Protein AF-A0A4U7DHU4-F1 (afdb_monomer_lite)

Sequence (170 aa):
ETPIEMEFDAYNPNLEPYVVTEIGYDVTMNGVAMGSGSTEVEYVIPSYGSETIELTAALSNERLDEWWVTHLDESVNGHQVSDLRIEFYAVVELPGGEELTVPLDALTYEETVETDIFDEGLHQGNGTSADGTSGDGGSTDSEGSTDSDDSGDGGTTTDDGSGDDDGLLP

Radius of gyration: 33.47 Å; chains: 1; bounding box: 101×61×58 Å

Foldseek 3Di:
DDKDKDKDKDFDAAQDKKKFQKKKKWKDKLNQTFFIDMDRDIDIHHHRHIDMDIDITDGHPVCVVVNVVLCCDCVRPHGNKMKMKMWMWTWMQDPVRDTDIGTPRVPIDIDMDGDDPPVPPPPPPPPPDDDDDDDDDDDDDDDDDDDDDDDDDDDDDDDDDDDDDDDDDD

pLDDT: mean 77.39, std 22.63, range [33.56, 96.75]

Secondary structure (DSSP, 8-state):
-EEEEEEEEEE--SSS-EEEEEEEEEEEETTEEEEEEEE---EEE-TT-EEEEEEEEEE-GGGHHHHHHHHH-TTTT-TTEEEEEEEEEEEEE-TTS-EEEEE-GGG-EEEEEE---S----------------------------------------------------

Structure (mmCIF, N/CA/C/O backbone):
data_AF-A0A4U7DHU4-F1
#
_entry.id   AF-A0A4U7DHU4-F1
#
loop_
_atom_site.group_PDB
_atom_site.id
_atom_site.type_symbol
_atom_site.label_atom_id
_atom_site.label_alt_id
_atom_site.label_comp_id
_atom_site.label_asym_id
_atom_site.label_entity_id
_atom_site.label_seq_id
_atom_site.pdbx_PDB_ins_code
_atom_site.Cartn_x
_atom_site.Cartn_y
_atom_site.Cartn_z
_atom_site.occupancy
_atom_site.B_iso_or_equiv
_atom_site.auth_seq_id
_atom_site.auth_comp_id
_atom_site.auth_asym_id
_atom_site.auth_atom_id
_atom_site.pdbx_PDB_model_num
ATOM 1 N N . GLU A 1 1 ? 8.187 -15.643 -4.679 1.00 86.50 1 GLU A N 1
ATOM 2 C CA . GLU A 1 1 ? 7.467 -14.399 -4.357 1.00 86.50 1 GLU A CA 1
ATOM 3 C C . GLU A 1 1 ? 8.415 -13.508 -3.582 1.00 86.50 1 GLU A C 1
ATOM 5 O O . GLU A 1 1 ? 9.317 -14.037 -2.933 1.00 86.50 1 GLU A O 1
ATOM 10 N N . THR A 1 2 ? 8.246 -12.197 -3.681 1.00 91.44 2 THR A N 1
ATOM 11 C CA . THR A 1 2 ? 9.011 -11.217 -2.908 1.00 91.44 2 THR A CA 1
ATOM 12 C C . THR A 1 2 ? 8.031 -10.450 -2.019 1.00 91.44 2 THR A C 1
ATOM 14 O O . THR A 1 2 ? 7.127 -9.819 -2.570 1.00 91.44 2 THR A O 1
ATOM 17 N N . PRO A 1 3 ? 8.143 -10.540 -0.680 1.00 92.56 3 PRO A N 1
ATOM 18 C CA . PRO A 1 3 ? 7.217 -9.873 0.228 1.00 92.56 3 PRO A CA 1
ATOM 19 C C . PRO A 1 3 ? 7.552 -8.384 0.383 1.00 92.56 3 PRO A C 1
ATOM 21 O O . PRO A 1 3 ? 8.724 -8.010 0.433 1.00 92.56 3 PRO A O 1
ATOM 24 N N . ILE A 1 4 ? 6.517 -7.555 0.504 1.00 90.62 4 ILE A N 1
ATOM 25 C CA . ILE A 1 4 ? 6.586 -6.142 0.879 1.00 90.62 4 ILE A CA 1
ATOM 26 C C . ILE A 1 4 ? 5.746 -5.970 2.142 1.00 90.62 4 ILE A C 1
ATOM 28 O O . ILE A 1 4 ? 4.525 -6.135 2.109 1.00 90.62 4 ILE A O 1
ATOM 32 N N . GLU A 1 5 ? 6.415 -5.672 3.252 1.00 91.81 5 GLU A N 1
ATOM 33 C CA . GLU A 1 5 ? 5.786 -5.415 4.548 1.00 91.81 5 GLU A CA 1
ATOM 34 C C . GLU A 1 5 ? 5.281 -3.972 4.600 1.00 91.81 5 GLU A C 1
ATOM 36 O O . GLU A 1 5 ? 6.014 -3.035 4.277 1.00 91.81 5 GLU A O 1
ATOM 41 N N . MET A 1 6 ? 4.020 -3.795 4.985 1.00 88.44 6 MET A N 1
ATOM 42 C CA . MET A 1 6 ? 3.347 -2.503 5.029 1.00 88.44 6 MET A CA 1
ATOM 43 C C . MET A 1 6 ? 2.522 -2.377 6.304 1.00 88.44 6 MET A C 1
ATOM 45 O O . MET A 1 6 ? 1.984 -3.357 6.818 1.00 88.44 6 MET A O 1
ATOM 49 N N . GLU A 1 7 ? 2.411 -1.145 6.786 1.00 91.06 7 GLU A N 1
ATOM 50 C CA . GLU A 1 7 ? 1.680 -0.789 7.994 1.00 91.06 7 GLU A CA 1
ATOM 51 C C . GLU A 1 7 ? 0.853 0.473 7.725 1.00 91.06 7 GLU A C 1
ATOM 53 O O . GLU A 1 7 ? 1.343 1.428 7.114 1.00 91.06 7 GLU A O 1
ATOM 58 N N . PHE A 1 8 ? -0.401 0.478 8.175 1.00 87.25 8 PHE A N 1
ATOM 59 C CA . PHE A 1 8 ? -1.331 1.588 7.995 1.00 87.25 8 PHE A CA 1
ATOM 60 C C . PHE A 1 8 ? -2.021 1.940 9.308 1.00 87.25 8 PHE A C 1
ATOM 62 O O . PHE A 1 8 ? -2.568 1.069 9.977 1.00 87.25 8 PHE A O 1
ATOM 69 N N . ASP A 1 9 ? -2.091 3.228 9.636 1.00 91.81 9 ASP A N 1
ATOM 70 C CA . ASP A 1 9 ? -2.893 3.704 10.761 1.00 91.81 9 ASP A CA 1
ATOM 71 C C . ASP A 1 9 ? -4.289 4.114 10.294 1.00 91.81 9 ASP A C 1
ATOM 73 O O . ASP A 1 9 ? -4.464 5.055 9.513 1.00 91.81 9 ASP A O 1
ATOM 77 N N . ALA A 1 10 ? -5.306 3.440 10.820 1.00 90.31 10 ALA A N 1
ATOM 78 C CA . ALA A 1 10 ? -6.697 3.734 10.529 1.00 90.31 10 ALA A CA 1
ATOM 79 C C . ALA A 1 10 ? -7.354 4.417 11.733 1.00 90.31 10 ALA A C 1
ATOM 81 O O . ALA A 1 10 ? -7.404 3.859 12.825 1.00 90.31 10 ALA A O 1
ATOM 82 N N . TYR A 1 11 ? -7.883 5.628 11.540 1.00 92.38 11 TYR A N 1
ATOM 83 C CA . TYR A 1 11 ? -8.582 6.386 12.582 1.00 92.38 11 TYR A CA 1
ATOM 84 C C . TYR A 1 11 ? -10.092 6.394 12.350 1.00 92.38 11 TYR A C 1
ATOM 86 O O . TYR A 1 11 ? -10.559 6.754 11.269 1.00 92.38 11 TYR A O 1
ATOM 94 N N . ASN A 1 12 ? -10.860 6.079 13.391 1.00 92.81 12 ASN A N 1
ATOM 95 C CA . ASN A 1 12 ? -12.314 6.163 13.367 1.00 92.81 12 ASN A CA 1
ATOM 96 C C . ASN A 1 12 ? -12.797 7.473 14.025 1.00 92.81 12 ASN A C 1
ATOM 98 O O . ASN A 1 12 ? -12.758 7.595 15.251 1.00 92.81 12 ASN A O 1
ATOM 102 N N . PRO A 1 13 ? -13.304 8.453 13.250 1.00 92.62 13 PRO A N 1
ATOM 103 C CA . PRO A 1 13 ? -13.835 9.705 13.789 1.00 92.62 13 PRO A CA 1
ATOM 104 C C . PRO A 1 13 ? -15.259 9.580 14.358 1.00 92.62 13 PRO A C 1
ATOM 106 O O . PRO A 1 13 ? -15.809 10.578 14.827 1.00 92.62 13 PRO A O 1
ATOM 109 N N . ASN A 1 14 ? -15.889 8.408 14.268 1.00 92.12 14 ASN A N 1
ATOM 110 C CA . ASN A 1 14 ? -17.274 8.180 14.664 1.00 92.12 14 ASN A CA 1
ATOM 111 C C . ASN A 1 14 ? -17.383 7.560 16.064 1.00 92.12 14 ASN A C 1
ATOM 113 O O . ASN A 1 14 ? -16.424 7.036 16.633 1.00 92.12 14 ASN A O 1
ATOM 117 N N . LEU A 1 15 ? -18.591 7.658 16.629 1.00 93.44 15 LEU A N 1
ATOM 118 C CA . LEU A 1 15 ? -18.925 7.116 17.947 1.00 93.44 15 LEU A CA 1
ATOM 119 C C . LEU A 1 15 ? -19.012 5.590 17.942 1.00 93.44 15 LEU A C 1
ATOM 121 O O . LEU A 1 15 ? -18.638 4.963 18.932 1.00 93.44 15 LEU A O 1
ATOM 125 N N . GLU A 1 16 ? -19.504 4.997 16.862 1.00 92.62 16 GLU A N 1
ATOM 126 C CA . GLU A 1 16 ? -19.588 3.550 16.718 1.00 92.62 16 GLU A CA 1
ATOM 127 C C . GLU A 1 16 ? -18.274 2.960 16.177 1.00 92.62 16 GLU A C 1
ATOM 129 O O . GLU A 1 16 ? -17.659 3.562 15.294 1.00 92.62 16 GLU A O 1
ATOM 134 N N . PRO A 1 17 ? -17.830 1.793 16.684 1.00 91.81 17 PRO A N 1
ATOM 135 C CA . PRO A 1 17 ? -16.663 1.098 16.148 1.00 91.81 17 PRO A CA 1
ATOM 136 C C . PRO A 1 17 ? -16.933 0.553 14.739 1.00 91.81 17 PRO A C 1
ATOM 138 O O . PRO A 1 17 ? -18.076 0.241 14.399 1.00 91.81 17 PRO A O 1
ATOM 141 N N . TYR A 1 18 ? -15.864 0.391 13.960 1.00 91.19 18 TYR A N 1
ATOM 142 C CA . TYR A 1 18 ? -15.893 -0.284 12.661 1.00 91.19 18 TYR A CA 1
ATOM 143 C C . TYR A 1 18 ? -15.108 -1.583 12.721 1.00 91.19 18 TYR A C 1
ATOM 145 O O . TYR A 1 18 ? -14.089 -1.651 13.409 1.00 91.19 18 TYR A O 1
ATOM 153 N N . VAL A 1 19 ? -15.570 -2.591 11.987 1.00 92.81 19 VAL A N 1
ATOM 154 C CA . VAL A 1 19 ? -14.829 -3.837 11.795 1.00 92.81 19 VAL A CA 1
ATOM 155 C C . VAL A 1 19 ? -14.342 -3.862 10.357 1.00 92.81 19 VAL A C 1
ATOM 157 O O . VAL A 1 19 ? -15.142 -3.794 9.431 1.00 92.81 19 VAL A O 1
ATOM 160 N N . VAL A 1 20 ? -13.031 -3.914 10.166 1.00 92.94 20 VAL A N 1
ATOM 161 C CA . VAL A 1 20 ? -12.417 -4.176 8.867 1.00 92.94 20 VAL A CA 1
ATOM 162 C C . VAL A 1 20 ? -12.249 -5.684 8.770 1.00 92.94 20 VAL A C 1
ATOM 164 O O . VAL A 1 20 ? -11.466 -6.257 9.523 1.00 92.94 20 VAL A O 1
ATOM 167 N N . THR A 1 21 ? -13.027 -6.324 7.904 1.00 92.75 21 THR A N 1
ATOM 168 C CA . THR A 1 21 ? -13.042 -7.786 7.753 1.00 92.75 21 THR A CA 1
ATOM 169 C C . THR A 1 21 ? -11.976 -8.273 6.782 1.00 92.75 21 THR A C 1
ATOM 171 O O . THR A 1 21 ? -11.496 -9.395 6.907 1.00 92.75 21 THR A O 1
ATOM 174 N N . GLU A 1 22 ? -11.585 -7.421 5.835 1.00 93.06 22 GLU A N 1
ATOM 175 C CA . GLU A 1 22 ? -10.575 -7.727 4.832 1.00 93.06 22 GLU A CA 1
ATOM 176 C C . GLU A 1 22 ? -9.857 -6.449 4.393 1.00 93.06 22 GLU A C 1
ATOM 178 O O . GLU A 1 22 ? -10.473 -5.388 4.255 1.00 93.06 22 GLU A O 1
ATOM 183 N N . ILE A 1 23 ? -8.559 -6.562 4.116 1.00 92.81 23 ILE A N 1
ATOM 184 C CA . ILE A 1 23 ? -7.814 -5.567 3.341 1.00 92.81 23 ILE A CA 1
ATOM 185 C C . ILE A 1 23 ? -7.169 -6.276 2.172 1.00 92.81 23 ILE A C 1
ATOM 187 O O . ILE A 1 23 ? -6.352 -7.169 2.373 1.00 92.81 23 ILE A O 1
ATOM 191 N N . GLY A 1 24 ? -7.540 -5.875 0.964 1.00 94.06 24 GLY A N 1
ATOM 192 C CA . GLY A 1 24 ? -6.973 -6.399 -0.263 1.00 94.06 24 GLY A CA 1
ATOM 193 C C . GLY A 1 24 ? -5.999 -5.439 -0.922 1.00 94.06 24 GLY A C 1
ATOM 194 O O . GLY A 1 24 ? -6.006 -4.232 -0.662 1.00 94.06 24 GLY A O 1
ATOM 195 N N . TYR A 1 25 ? -5.162 -5.998 -1.790 1.00 95.25 25 TYR A N 1
ATOM 196 C CA . TYR A 1 25 ? -4.212 -5.258 -2.599 1.00 95.25 25 TYR A CA 1
ATOM 197 C C . TYR A 1 25 ? -4.087 -5.826 -4.011 1.00 95.25 25 TYR A C 1
ATOM 199 O O . TYR A 1 25 ? -4.231 -7.032 -4.231 1.00 95.25 25 TYR A O 1
ATOM 207 N N . ASP A 1 26 ? -3.703 -4.951 -4.933 1.00 96.12 26 ASP A N 1
ATOM 208 C CA . ASP A 1 26 ? -3.320 -5.266 -6.303 1.00 96.12 26 ASP A CA 1
ATOM 209 C C . ASP A 1 26 ? -1.997 -4.559 -6.623 1.00 96.12 26 ASP A C 1
ATOM 211 O O . ASP A 1 26 ? -1.871 -3.346 -6.472 1.00 96.12 26 ASP A O 1
ATOM 215 N N . VAL A 1 27 ? -0.988 -5.318 -7.054 1.00 96.06 27 VAL A N 1
ATOM 216 C CA . VAL A 1 27 ? 0.324 -4.799 -7.461 1.00 96.06 27 VAL A CA 1
ATOM 217 C C . VAL A 1 27 ? 0.429 -4.845 -8.974 1.00 96.06 27 VAL A C 1
ATOM 219 O O . VAL A 1 27 ? 0.232 -5.898 -9.587 1.00 96.06 27 VAL A O 1
ATOM 222 N N . THR A 1 28 ? 0.843 -3.741 -9.581 1.00 96.75 28 THR A N 1
ATOM 223 C CA . THR A 1 28 ? 1.206 -3.674 -10.995 1.00 96.75 28 THR A CA 1
ATOM 224 C C . THR A 1 28 ? 2.577 -3.036 -11.172 1.00 96.75 28 THR A C 1
ATOM 226 O O . THR A 1 28 ? 2.999 -2.211 -10.368 1.00 96.75 28 THR A O 1
ATOM 229 N N . MET A 1 29 ? 3.286 -3.427 -12.228 1.00 95.50 29 MET A N 1
ATOM 230 C CA . MET A 1 29 ? 4.478 -2.721 -12.686 1.00 95.50 29 MET A CA 1
ATOM 231 C C . MET A 1 29 ? 4.388 -2.507 -14.193 1.00 95.50 29 MET A C 1
ATOM 233 O O . MET A 1 29 ? 4.252 -3.481 -14.930 1.00 95.50 29 MET A O 1
ATOM 237 N N . ASN A 1 30 ? 4.407 -1.256 -14.662 1.00 95.12 30 ASN A N 1
ATOM 238 C CA . ASN A 1 30 ? 4.166 -0.909 -16.076 1.00 95.12 30 ASN A CA 1
ATOM 239 C C . ASN A 1 30 ? 2.861 -1.514 -16.640 1.00 95.12 30 ASN A C 1
ATOM 241 O O . ASN A 1 30 ? 2.790 -1.947 -17.790 1.00 95.12 30 ASN A O 1
ATOM 245 N N . GLY A 1 31 ? 1.824 -1.618 -15.803 1.00 92.25 31 GLY A N 1
ATOM 246 C CA . GLY A 1 31 ? 0.550 -2.252 -16.161 1.00 92.25 31 GLY A CA 1
ATOM 247 C C . GLY A 1 31 ? 0.573 -3.787 -16.205 1.00 92.25 31 GLY A C 1
ATOM 248 O O . GLY A 1 31 ? -0.472 -4.403 -16.415 1.00 92.25 31 GLY A O 1
ATOM 249 N N . VAL A 1 32 ? 1.721 -4.426 -15.965 1.00 96.00 32 VAL A N 1
ATOM 250 C CA . VAL A 1 32 ? 1.819 -5.875 -15.765 1.00 96.00 32 VAL A CA 1
ATOM 251 C C . VAL A 1 32 ? 1.368 -6.198 -14.346 1.00 96.00 32 VAL A C 1
ATOM 253 O O . VAL A 1 32 ? 1.958 -5.711 -13.386 1.00 96.00 32 VAL A O 1
ATOM 256 N N . ALA A 1 33 ? 0.331 -7.023 -14.192 1.00 96.31 33 ALA A N 1
ATOM 257 C CA . ALA A 1 33 ? -0.109 -7.481 -12.875 1.00 96.31 33 ALA A CA 1
ATOM 258 C C . ALA A 1 33 ? 1.016 -8.281 -12.214 1.00 96.31 33 ALA A C 1
ATOM 260 O O . ALA A 1 33 ? 1.462 -9.275 -12.771 1.00 96.31 33 ALA A O 1
ATOM 261 N N . MET A 1 34 ? 1.493 -7.869 -11.049 1.00 95.56 34 MET A N 1
ATOM 262 C CA . MET A 1 34 ? 2.588 -8.532 -10.337 1.00 95.56 34 MET A CA 1
ATOM 263 C C . MET A 1 34 ? 2.095 -9.368 -9.163 1.00 95.56 34 MET A C 1
ATOM 265 O O . MET A 1 34 ? 2.789 -10.287 -8.742 1.00 95.56 34 MET A O 1
ATOM 269 N N . GLY A 1 35 ? 0.895 -9.115 -8.658 1.00 94.25 35 GLY A N 1
ATOM 270 C CA . GLY A 1 35 ? 0.312 -9.889 -7.571 1.00 94.25 35 GLY A CA 1
ATOM 271 C C . GLY A 1 35 ? -0.984 -9.262 -7.091 1.00 94.25 35 GLY A C 1
ATOM 272 O O . GLY A 1 35 ? -1.234 -8.090 -7.343 1.00 94.25 35 GLY A O 1
ATOM 273 N N . SER A 1 36 ? -1.803 -10.057 -6.420 1.00 94.81 36 SER A N 1
ATOM 274 C CA . SER A 1 36 ? -2.977 -9.590 -5.686 1.00 94.81 36 SER A CA 1
ATOM 275 C C . SER A 1 36 ? -3.202 -10.511 -4.496 1.00 94.81 36 SER A C 1
ATOM 277 O O . SER A 1 36 ? -2.756 -11.663 -4.501 1.00 94.81 36 SER A O 1
ATOM 279 N N . GLY A 1 37 ? -3.872 -10.007 -3.472 1.00 93.06 37 GLY A N 1
ATOM 280 C CA . GLY A 1 37 ? -4.186 -10.788 -2.285 1.00 93.06 37 GLY A CA 1
ATOM 281 C C . GLY A 1 37 ? -4.969 -9.978 -1.271 1.00 93.06 37 GLY A C 1
ATOM 282 O O . GLY A 1 37 ? -5.284 -8.814 -1.509 1.00 93.06 37 GLY A O 1
ATOM 283 N N . SER A 1 38 ? -5.274 -10.599 -0.139 1.00 91.75 38 SER A N 1
ATOM 284 C CA . SER A 1 38 ? -5.922 -9.930 0.980 1.00 91.75 38 SER A CA 1
ATOM 285 C C . SER A 1 38 ? -5.488 -10.502 2.325 1.00 91.75 38 SER A C 1
ATOM 287 O O . SER A 1 38 ? -4.960 -11.614 2.409 1.00 91.75 38 SER A O 1
ATOM 289 N N . THR A 1 39 ? -5.667 -9.713 3.381 1.00 86.12 39 THR A N 1
ATOM 290 C CA . THR A 1 39 ? -5.466 -10.146 4.763 1.00 86.12 39 THR A CA 1
ATOM 291 C C . THR A 1 39 ? -6.686 -10.934 5.243 1.00 86.12 39 THR A C 1
ATOM 293 O O . THR A 1 39 ? -7.814 -10.478 5.097 1.00 86.12 39 THR A O 1
ATOM 296 N N . GLU A 1 40 ? -6.458 -12.077 5.893 1.00 80.19 40 GLU A N 1
ATOM 297 C CA . GLU A 1 40 ? -7.505 -12.914 6.516 1.00 80.19 40 GLU A CA 1
ATOM 298 C C . GLU A 1 40 ? -7.809 -12.518 7.980 1.00 80.19 40 GLU A C 1
ATOM 300 O O . GLU A 1 40 ? -8.427 -13.277 8.729 1.00 80.19 40 GLU A O 1
ATOM 305 N N . VAL A 1 41 ? -7.309 -11.364 8.428 1.00 83.75 41 VAL A N 1
ATOM 306 C CA . VAL A 1 41 ? -7.372 -10.896 9.817 1.00 83.75 41 VAL A CA 1
ATOM 307 C C . VAL A 1 41 ? -8.368 -9.754 9.918 1.00 83.75 41 VAL A C 1
ATOM 309 O O . VAL A 1 41 ? -8.280 -8.772 9.183 1.00 83.75 41 VAL A O 1
ATOM 312 N N . GLU A 1 42 ? -9.281 -9.880 10.875 1.00 90.12 42 GLU A N 1
ATOM 313 C CA . GLU A 1 42 ? -10.255 -8.847 11.201 1.00 90.12 42 GLU A CA 1
ATOM 314 C C . GLU A 1 42 ? -9.647 -7.822 12.171 1.00 90.12 42 GLU A C 1
ATOM 316 O O . GLU A 1 42 ? -9.082 -8.187 13.206 1.00 90.12 42 GLU A O 1
ATOM 321 N N . TYR A 1 43 ? -9.821 -6.534 11.872 1.00 91.94 43 TYR A N 1
ATOM 322 C CA . TYR A 1 43 ? -9.385 -5.421 12.718 1.00 91.94 43 TYR A CA 1
ATOM 323 C C . TYR A 1 43 ? -10.591 -4.642 13.230 1.00 91.94 43 TYR A C 1
ATOM 325 O O . TYR A 1 43 ? -11.498 -4.300 12.473 1.00 91.94 43 TYR A O 1
ATOM 333 N N . VAL A 1 44 ? -10.601 -4.311 14.521 1.00 94.19 44 VAL A N 1
ATOM 334 C CA . VAL A 1 44 ? -11.653 -3.475 15.113 1.00 94.19 44 VAL A CA 1
ATOM 335 C C . VAL A 1 44 ? -11.092 -2.084 15.350 1.00 94.19 44 VAL A C 1
ATOM 337 O O . VAL A 1 44 ? -10.248 -1.908 16.220 1.00 94.19 44 VAL A O 1
ATOM 340 N N . ILE A 1 45 ? -11.607 -1.085 14.635 1.00 93.31 45 ILE A N 1
ATOM 341 C CA . ILE A 1 45 ? -11.195 0.308 14.814 1.00 93.31 45 ILE A CA 1
ATOM 342 C C . ILE A 1 45 ? -12.105 0.964 15.864 1.00 93.31 45 ILE A C 1
ATOM 344 O O . ILE A 1 45 ? -13.297 1.202 15.601 1.00 93.31 45 ILE A O 1
ATOM 348 N N . PRO A 1 46 ? -11.586 1.258 17.069 1.00 93.94 46 PRO A N 1
ATOM 349 C CA . PRO A 1 46 ? -12.402 1.720 18.183 1.00 93.94 46 PRO A CA 1
ATOM 350 C C . PRO A 1 46 ? -12.962 3.126 17.954 1.00 93.94 46 PRO A C 1
ATOM 352 O O . PRO A 1 46 ? -12.400 3.936 17.225 1.00 93.94 46 PRO A O 1
ATOM 355 N N . SER A 1 47 ? -14.054 3.434 18.654 1.00 95.00 47 SER A N 1
ATOM 356 C CA . SER A 1 47 ? -14.653 4.774 18.710 1.00 95.00 47 SER A CA 1
ATOM 357 C C . SER A 1 47 ? -13.619 5.852 19.041 1.00 95.00 47 SER A C 1
ATOM 359 O O . SER A 1 47 ? -12.931 5.745 20.061 1.00 95.00 47 SER A O 1
ATOM 361 N N . TYR A 1 48 ? -13.523 6.891 18.206 1.00 95.50 48 TYR A N 1
ATOM 362 C CA . TYR A 1 48 ? -12.549 7.983 18.352 1.00 95.50 48 TYR A CA 1
ATOM 363 C C . TYR A 1 48 ? -11.099 7.529 18.567 1.00 95.50 48 TYR A C 1
ATOM 365 O O . TYR A 1 48 ? -10.313 8.251 19.190 1.00 95.50 48 TYR A O 1
ATOM 373 N N . GLY A 1 49 ? -10.741 6.346 18.077 1.00 95.62 49 GLY A N 1
ATOM 374 C CA . GLY A 1 49 ? -9.417 5.771 18.241 1.00 95.62 49 GLY A CA 1
ATOM 375 C C . GLY A 1 49 ? -8.807 5.335 16.920 1.00 95.62 49 GLY A C 1
ATOM 376 O O . GLY A 1 49 ? -9.435 5.404 15.861 1.00 95.62 49 GLY A O 1
ATOM 377 N N . SER A 1 50 ? -7.545 4.936 17.010 1.00 94.81 50 SER A N 1
ATOM 378 C CA . SER A 1 50 ? -6.754 4.429 15.898 1.00 94.81 50 SER A CA 1
ATOM 379 C C . SER A 1 50 ? -6.439 2.954 16.099 1.00 94.81 50 SER A C 1
ATOM 381 O O . SER A 1 50 ? -6.243 2.525 17.236 1.00 94.81 50 SER A O 1
ATOM 383 N N . GLU A 1 51 ? -6.357 2.222 14.999 1.00 94.25 51 GLU A N 1
ATOM 384 C CA . GLU A 1 51 ? -5.849 0.855 14.938 1.00 94.25 51 GLU A CA 1
ATOM 385 C C . GLU A 1 51 ? -4.764 0.794 13.864 1.00 94.25 51 GLU A C 1
ATOM 387 O O . GLU A 1 51 ? -4.904 1.425 12.811 1.00 94.25 51 GLU A O 1
ATOM 392 N N . THR A 1 52 ? -3.697 0.054 14.142 1.00 92.88 52 THR A N 1
ATOM 393 C CA . THR A 1 52 ? -2.595 -0.145 13.204 1.00 92.88 52 THR A CA 1
ATOM 394 C C . THR A 1 52 ? -2.810 -1.470 12.491 1.00 92.88 52 THR A C 1
ATOM 396 O O . THR A 1 52 ? -3.011 -2.505 13.124 1.00 92.88 52 THR A O 1
ATOM 399 N N . ILE A 1 53 ? -2.800 -1.428 11.166 1.00 89.94 53 ILE A N 1
ATOM 400 C CA . ILE A 1 53 ? -3.118 -2.566 10.322 1.00 89.94 53 ILE A CA 1
ATOM 401 C C . ILE A 1 53 ? -1.887 -2.961 9.523 1.00 89.94 53 ILE A C 1
ATOM 403 O O . ILE A 1 53 ? -1.313 -2.149 8.800 1.00 89.94 53 ILE A O 1
ATOM 407 N N . GLU A 1 54 ? -1.511 -4.227 9.644 1.00 90.06 54 GLU A N 1
ATOM 408 C CA . GLU A 1 54 ? -0.348 -4.807 8.986 1.00 90.06 54 GLU A CA 1
ATOM 409 C C . GLU A 1 54 ? -0.788 -5.597 7.750 1.00 90.06 54 GLU A C 1
ATOM 411 O O . GLU A 1 54 ? -1.744 -6.376 7.783 1.00 90.06 54 GLU A O 1
ATOM 416 N N . LEU A 1 55 ? -0.071 -5.407 6.646 1.00 88.94 55 LEU A N 1
ATOM 417 C CA . LEU A 1 55 ? -0.308 -6.100 5.388 1.00 88.94 55 LEU A CA 1
ATOM 418 C C . LEU A 1 55 ? 1.025 -6.542 4.792 1.00 88.94 55 LEU A C 1
ATOM 420 O O . LEU A 1 55 ? 2.012 -5.812 4.810 1.00 88.94 55 LEU A O 1
ATOM 424 N N . THR A 1 56 ? 1.048 -7.736 4.206 1.00 91.31 56 THR A N 1
ATOM 425 C CA . THR A 1 56 ? 2.178 -8.191 3.394 1.00 91.31 56 THR A CA 1
ATOM 426 C C . THR A 1 56 ? 1.717 -8.389 1.961 1.00 91.31 56 THR A C 1
ATOM 428 O O . THR A 1 56 ? 1.000 -9.346 1.664 1.00 91.31 56 THR A O 1
ATOM 431 N N . ALA A 1 57 ? 2.139 -7.497 1.065 1.00 90.25 57 ALA A N 1
ATOM 432 C CA . ALA A 1 57 ? 1.949 -7.726 -0.361 1.00 90.25 57 ALA A CA 1
ATOM 433 C C . ALA A 1 57 ? 3.005 -8.695 -0.890 1.00 90.25 57 ALA A C 1
ATOM 435 O O . ALA A 1 57 ? 4.160 -8.662 -0.470 1.00 90.25 57 ALA A O 1
ATOM 436 N N . ALA A 1 58 ? 2.623 -9.550 -1.832 1.00 91.38 58 ALA A N 1
ATOM 437 C CA . ALA A 1 58 ? 3.521 -10.497 -2.472 1.00 91.38 58 ALA A CA 1
ATOM 438 C C . ALA A 1 58 ? 3.662 -10.169 -3.961 1.00 91.38 58 ALA A C 1
ATOM 440 O O . ALA A 1 58 ? 2.697 -10.230 -4.724 1.00 91.38 58 ALA A O 1
ATOM 441 N N . LEU A 1 59 ? 4.886 -9.862 -4.395 1.00 90.06 59 LEU A N 1
ATOM 442 C CA . LEU A 1 59 ? 5.215 -9.790 -5.816 1.00 90.06 59 LEU A CA 1
ATOM 443 C C . LEU A 1 59 ? 5.527 -11.188 -6.353 1.00 90.06 59 LEU A C 1
ATOM 445 O O . LEU A 1 59 ? 6.381 -11.913 -5.832 1.00 90.06 59 LEU A O 1
ATOM 449 N N . SER A 1 60 ? 4.869 -11.553 -7.446 1.00 91.38 60 SER A N 1
ATOM 450 C CA . SER A 1 60 ? 5.044 -12.828 -8.135 1.00 91.38 60 SER A CA 1
ATOM 451 C C . SER A 1 60 ? 6.311 -12.804 -8.985 1.00 91.38 60 SER A C 1
ATOM 453 O O . SER A 1 60 ? 6.343 -12.216 -10.066 1.00 91.38 60 SER A O 1
ATOM 455 N N . ASN A 1 61 ? 7.352 -13.508 -8.533 1.00 90.19 61 ASN A N 1
ATOM 456 C CA . ASN A 1 61 ? 8.629 -13.589 -9.254 1.00 90.19 61 ASN A CA 1
ATOM 457 C C . ASN A 1 61 ? 8.477 -14.214 -10.653 1.00 90.19 61 ASN A C 1
ATOM 459 O O . ASN A 1 61 ? 9.249 -13.907 -11.550 1.00 90.19 61 ASN A O 1
ATOM 463 N N . GLU A 1 62 ? 7.467 -15.061 -10.856 1.00 92.12 62 GLU A N 1
ATOM 464 C CA . GLU A 1 62 ? 7.172 -15.692 -12.150 1.00 92.12 62 GLU A CA 1
ATOM 465 C C . GLU A 1 62 ? 6.704 -14.690 -13.216 1.00 92.12 62 GLU A C 1
ATOM 467 O O . GLU A 1 62 ? 6.742 -14.995 -14.404 1.00 92.12 62 GLU A O 1
ATOM 472 N N . ARG A 1 63 ? 6.269 -13.490 -12.810 1.00 91.50 63 ARG A N 1
ATOM 473 C CA . ARG A 1 63 ? 5.831 -12.425 -13.726 1.00 91.50 63 ARG A CA 1
ATOM 474 C C . ARG A 1 63 ? 6.933 -11.402 -14.008 1.00 91.50 63 ARG A C 1
ATOM 476 O O . ARG A 1 63 ? 6.732 -10.511 -14.829 1.00 91.50 63 ARG A O 1
ATOM 483 N N . LEU A 1 64 ? 8.111 -11.566 -13.393 1.00 91.94 64 LEU A N 1
ATOM 484 C CA . LEU A 1 64 ? 9.268 -10.700 -13.633 1.00 91.94 64 LEU A CA 1
ATOM 485 C C . LEU A 1 64 ? 9.741 -10.763 -15.084 1.00 91.94 64 LEU A C 1
ATOM 487 O O . LEU A 1 64 ? 10.161 -9.739 -15.601 1.00 91.94 64 LEU A O 1
ATOM 491 N N . ASP A 1 65 ? 9.628 -11.911 -15.756 1.00 93.75 65 ASP A N 1
ATOM 492 C CA . ASP A 1 65 ? 10.025 -12.035 -17.164 1.00 93.75 65 ASP A CA 1
ATOM 493 C C . ASP A 1 65 ? 9.144 -11.170 -18.085 1.00 93.75 65 ASP A C 1
ATOM 495 O O . ASP A 1 65 ? 9.645 -10.522 -19.002 1.00 93.75 65 ASP A O 1
ATOM 499 N N . GLU A 1 66 ? 7.831 -11.130 -17.827 1.00 93.69 66 GLU A N 1
ATOM 500 C CA . GLU A 1 66 ? 6.876 -10.304 -18.580 1.00 93.69 66 GLU A CA 1
ATOM 501 C C . GLU A 1 66 ? 7.088 -8.816 -18.281 1.00 93.69 66 GLU A C 1
ATOM 503 O O . GLU A 1 66 ? 7.168 -8.001 -19.200 1.00 93.69 66 GLU A O 1
ATOM 508 N N . TRP A 1 67 ? 7.257 -8.472 -17.003 1.00 94.88 67 TRP A N 1
ATOM 509 C CA . TRP A 1 67 ? 7.582 -7.112 -16.588 1.00 94.88 67 TRP A CA 1
ATOM 510 C C . TRP A 1 67 ? 8.921 -6.626 -17.163 1.00 94.88 67 TRP A C 1
ATOM 512 O O . TRP A 1 67 ? 8.998 -5.497 -17.641 1.00 94.88 67 TRP A O 1
ATOM 522 N N . TRP A 1 68 ? 9.958 -7.466 -17.189 1.00 94.44 68 TRP A N 1
ATOM 523 C CA . TRP A 1 68 ? 11.290 -7.095 -17.674 1.00 94.44 68 TRP A CA 1
ATOM 524 C C . TRP A 1 68 ? 11.262 -6.609 -19.124 1.00 94.44 68 TRP A C 1
ATOM 526 O O . TRP A 1 68 ? 11.928 -5.633 -19.465 1.00 94.44 68 TRP A O 1
ATOM 536 N N . VAL A 1 69 ? 10.436 -7.235 -19.970 1.00 95.69 69 VAL A N 1
ATOM 537 C CA . VAL A 1 69 ? 10.217 -6.768 -21.346 1.00 95.69 69 VAL A CA 1
ATOM 538 C C . VAL A 1 69 ? 9.661 -5.345 -21.350 1.00 95.69 69 VAL A C 1
ATOM 540 O O . VAL A 1 69 ? 10.156 -4.514 -22.101 1.00 95.69 69 VAL A O 1
ATOM 543 N N . THR A 1 70 ? 8.685 -5.040 -20.491 1.00 94.94 70 THR A N 1
ATOM 544 C CA . THR A 1 70 ? 8.112 -3.685 -20.399 1.00 94.94 70 THR A CA 1
ATOM 545 C C . THR A 1 70 ? 9.072 -2.659 -19.801 1.00 94.94 70 THR A C 1
ATOM 547 O O . THR A 1 70 ? 9.000 -1.495 -20.167 1.00 94.94 70 THR A O 1
ATOM 550 N N . HIS A 1 71 ? 9.973 -3.075 -18.907 1.00 93.25 71 HIS A N 1
ATOM 551 C CA . HIS A 1 71 ? 10.979 -2.200 -18.302 1.00 93.25 71 HIS A CA 1
ATOM 552 C C . HIS A 1 71 ? 12.001 -1.703 -19.330 1.00 93.25 71 HIS A C 1
ATOM 554 O O . HIS A 1 71 ? 12.450 -0.566 -19.263 1.00 93.25 71 HIS A O 1
ATOM 560 N N . LEU A 1 72 ? 12.375 -2.560 -20.283 1.00 93.56 72 LEU A N 1
ATOM 561 C CA . LEU A 1 72 ? 13.329 -2.225 -21.343 1.00 93.56 72 LEU A CA 1
ATOM 562 C C . LEU A 1 72 ? 12.673 -1.604 -22.582 1.00 93.56 72 LEU A C 1
ATOM 564 O O . LEU A 1 72 ? 13.371 -1.111 -23.461 1.00 93.56 72 LEU A O 1
ATOM 568 N N . ASP A 1 73 ? 11.350 -1.654 -22.705 1.00 92.38 73 ASP A N 1
ATOM 569 C CA . ASP A 1 73 ? 10.665 -1.170 -23.899 1.00 92.38 73 ASP A CA 1
ATOM 570 C C . ASP A 1 73 ? 10.459 0.354 -23.833 1.00 92.38 73 ASP A C 1
ATOM 572 O O . ASP A 1 73 ? 9.590 0.873 -23.128 1.00 92.38 73 ASP A O 1
ATOM 576 N N . GLU A 1 74 ? 11.246 1.070 -24.645 1.00 90.25 74 GLU A N 1
ATOM 577 C CA . GLU A 1 74 ? 11.193 2.528 -24.812 1.00 90.25 74 GLU A CA 1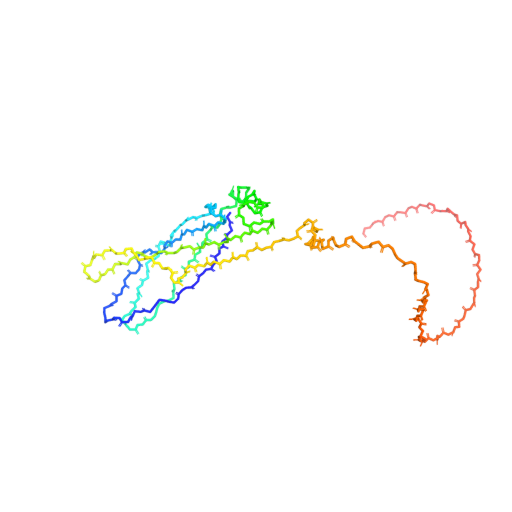
ATOM 578 C C . GLU A 1 74 ? 9.786 3.072 -25.096 1.00 90.25 74 GLU A C 1
ATOM 580 O O . GLU A 1 74 ? 9.512 4.242 -24.828 1.00 90.25 74 GLU A O 1
ATOM 585 N N . SER A 1 75 ? 8.897 2.255 -25.669 1.00 91.06 75 SER A N 1
ATOM 586 C CA . SER A 1 75 ? 7.554 2.675 -26.059 1.00 91.06 75 SER A CA 1
ATOM 587 C C . SER A 1 75 ? 6.523 2.631 -24.934 1.00 91.06 75 SER A C 1
ATOM 589 O O . SER A 1 75 ? 5.477 3.266 -25.090 1.00 91.06 75 SER A O 1
ATOM 591 N N . VAL A 1 76 ? 6.783 1.917 -23.829 1.00 91.06 76 VAL A N 1
ATOM 592 C CA . VAL A 1 76 ? 5.850 1.880 -22.690 1.00 91.06 76 VAL A CA 1
ATOM 593 C C . VAL A 1 76 ? 6.128 3.025 -21.724 1.00 91.06 76 VAL A C 1
ATOM 595 O O . VAL A 1 76 ? 5.275 3.900 -21.620 1.00 91.06 76 VAL A O 1
ATOM 598 N N . ASN A 1 77 ? 7.309 3.078 -21.098 1.00 89.25 77 ASN A N 1
ATOM 599 C CA . ASN A 1 77 ? 7.644 4.114 -20.105 1.00 89.25 77 ASN A CA 1
ATOM 600 C C . ASN A 1 77 ? 9.055 4.723 -20.258 1.00 89.25 77 ASN A C 1
ATOM 602 O O . ASN A 1 77 ? 9.403 5.652 -19.532 1.00 89.25 77 ASN A O 1
ATOM 606 N N . GLY A 1 78 ? 9.851 4.253 -21.224 1.00 87.12 78 GLY A N 1
ATOM 607 C CA . GLY A 1 78 ? 11.248 4.656 -21.433 1.00 87.12 78 GLY A CA 1
ATOM 608 C C . GLY A 1 78 ? 12.203 3.462 -21.361 1.00 87.12 78 GLY A C 1
ATOM 609 O O . GLY A 1 78 ? 11.798 2.365 -20.987 1.00 87.12 78 GLY A O 1
ATOM 610 N N . HIS A 1 79 ? 13.468 3.646 -21.754 1.00 91.31 79 HIS A N 1
ATOM 611 C CA . HIS A 1 79 ? 14.458 2.571 -21.644 1.00 91.31 79 HIS A CA 1
ATOM 612 C C . HIS A 1 79 ? 14.863 2.389 -20.180 1.00 91.31 79 HIS A C 1
ATOM 614 O O . HIS A 1 79 ? 15.379 3.330 -19.583 1.00 91.31 79 HIS A O 1
ATOM 620 N N . GLN A 1 80 ? 14.665 1.192 -19.625 1.00 93.31 80 GLN A N 1
ATOM 621 C CA . GLN A 1 80 ? 14.990 0.863 -18.231 1.00 93.31 80 GLN A CA 1
ATOM 622 C C . GLN A 1 80 ? 14.198 1.685 -17.200 1.00 93.31 80 GLN A C 1
ATOM 624 O O . GLN A 1 80 ? 14.726 2.070 -16.154 1.00 93.31 80 GLN A O 1
ATOM 629 N N . VAL A 1 81 ? 12.908 1.914 -17.464 1.00 95.06 81 VAL A N 1
ATOM 630 C CA . VAL A 1 81 ? 11.995 2.639 -16.566 1.00 95.06 81 VAL A CA 1
ATOM 631 C C . VAL A 1 81 ? 10.813 1.753 -16.186 1.00 95.06 81 VAL A C 1
ATOM 633 O O . VAL A 1 81 ? 10.228 1.063 -17.023 1.00 95.06 81 VAL A O 1
ATOM 636 N N . SER A 1 82 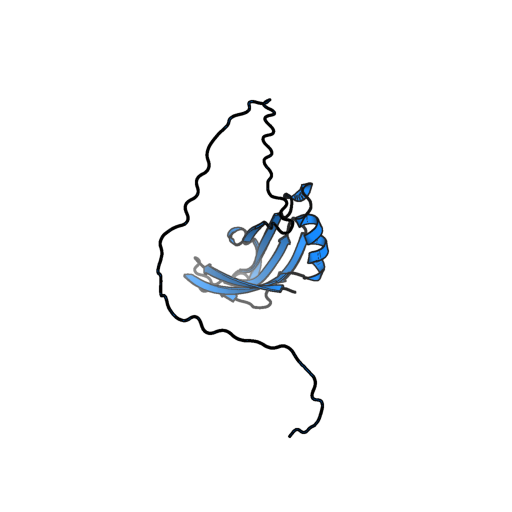? 10.467 1.737 -14.901 1.00 95.81 82 SER A N 1
ATOM 637 C CA . SER A 1 82 ? 9.312 1.004 -14.385 1.00 95.81 82 SER A CA 1
ATOM 638 C C . SER A 1 82 ? 8.501 1.808 -13.389 1.00 95.81 82 SER A C 1
ATOM 640 O O . SER A 1 82 ? 9.052 2.277 -12.406 1.00 95.81 82 SER A O 1
ATOM 642 N N . ASP A 1 83 ? 7.187 1.863 -13.581 1.00 96.00 83 ASP A N 1
ATOM 643 C CA . ASP A 1 83 ? 6.245 2.396 -12.602 1.00 96.00 83 ASP A CA 1
ATOM 644 C C . ASP A 1 83 ? 5.628 1.245 -11.811 1.00 96.00 83 ASP A C 1
ATOM 646 O O . ASP A 1 83 ? 4.828 0.473 -12.347 1.00 96.00 83 ASP A O 1
ATOM 650 N N . LEU A 1 84 ? 6.013 1.121 -10.544 1.00 94.56 84 LEU A N 1
ATOM 651 C CA . LEU A 1 84 ? 5.377 0.262 -9.554 1.00 94.56 84 LEU A CA 1
ATOM 652 C C . LEU A 1 84 ? 4.156 0.978 -8.983 1.00 94.56 84 LEU A C 1
ATOM 654 O O . LEU A 1 84 ? 4.263 2.104 -8.507 1.00 94.56 84 LEU A O 1
ATOM 658 N N . ARG A 1 85 ? 3.009 0.299 -8.981 1.00 95.56 85 ARG A N 1
ATOM 659 C CA . ARG A 1 85 ? 1.763 0.791 -8.394 1.00 95.56 85 ARG A CA 1
ATOM 660 C C . ARG A 1 85 ? 1.118 -0.294 -7.541 1.00 95.56 85 ARG A C 1
ATOM 662 O O 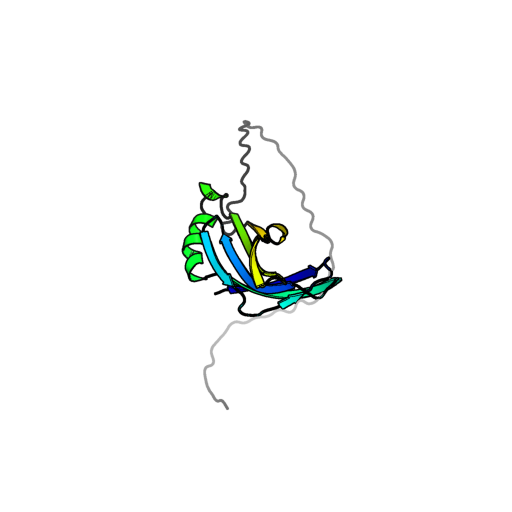. ARG A 1 85 ? 0.895 -1.401 -8.030 1.00 95.56 85 ARG A O 1
ATOM 669 N N . ILE A 1 86 ? 0.811 0.028 -6.287 1.00 95.44 86 ILE A N 1
ATOM 670 C CA . ILE A 1 86 ? 0.087 -0.845 -5.357 1.00 95.44 86 ILE A CA 1
ATOM 671 C C . ILE A 1 86 ? -1.207 -0.153 -4.949 1.00 95.44 86 ILE A C 1
ATOM 673 O O . ILE A 1 86 ? -1.178 0.920 -4.348 1.00 95.44 86 ILE A O 1
ATOM 677 N N . GLU A 1 87 ? -2.333 -0.767 -5.284 1.00 95.25 87 GLU A N 1
ATOM 678 C CA . GLU A 1 87 ? -3.675 -0.281 -4.972 1.00 95.25 87 GLU A CA 1
ATOM 679 C C . GLU A 1 87 ? -4.267 -1.111 -3.838 1.00 95.25 87 GLU A C 1
ATOM 681 O O . GLU A 1 87 ? -4.054 -2.320 -3.786 1.00 95.25 87 GLU A O 1
ATOM 686 N N . PHE A 1 88 ? -5.011 -0.468 -2.937 1.00 94.19 88 PHE A N 1
ATOM 687 C CA . PHE A 1 88 ? -5.579 -1.115 -1.756 1.00 94.19 88 PHE A CA 1
ATOM 688 C C . PHE A 1 88 ? -7.086 -0.892 -1.666 1.00 94.19 88 PHE A C 1
ATOM 690 O O . PHE A 1 88 ? -7.608 0.162 -2.042 1.00 94.19 88 PHE A O 1
ATOM 697 N N . TYR A 1 89 ? -7.786 -1.860 -1.086 1.00 94.44 89 TYR A N 1
ATOM 698 C CA . TYR A 1 89 ? -9.184 -1.725 -0.695 1.00 94.44 89 TYR A CA 1
ATOM 699 C C . TYR A 1 89 ? -9.418 -2.359 0.673 1.00 94.44 89 TYR A C 1
ATOM 701 O O . TYR A 1 89 ? -8.722 -3.290 1.062 1.00 94.44 89 TYR A O 1
ATOM 709 N N . ALA A 1 90 ? -10.418 -1.867 1.399 1.00 93.06 90 ALA A N 1
ATOM 710 C CA . ALA A 1 90 ? -10.884 -2.473 2.642 1.00 93.06 90 ALA A CA 1
ATOM 711 C C . ALA A 1 90 ? -12.335 -2.924 2.501 1.00 93.06 90 ALA A C 1
ATOM 713 O O . ALA A 1 90 ? -13.149 -2.215 1.910 1.00 93.06 90 ALA A O 1
ATOM 714 N N . VAL A 1 91 ? -12.678 -4.063 3.090 1.00 94.19 91 VAL A N 1
ATOM 715 C CA . VAL A 1 91 ? -14.063 -4.462 3.343 1.00 94.19 91 VAL A CA 1
ATOM 716 C C . VAL A 1 91 ? -14.375 -4.125 4.794 1.00 94.19 91 VAL A C 1
ATOM 718 O O . VAL A 1 91 ? -13.696 -4.581 5.712 1.00 94.19 91 VAL A O 1
ATOM 721 N N . VAL A 1 92 ? -15.367 -3.263 4.996 1.00 92.31 92 VAL A N 1
ATOM 722 C CA . VAL A 1 92 ? -15.754 -2.758 6.315 1.00 92.31 92 VAL A CA 1
ATOM 723 C C . VAL A 1 92 ? -17.174 -3.202 6.627 1.00 92.31 92 VAL A C 1
ATOM 725 O O . VAL A 1 92 ? -18.099 -2.886 5.879 1.00 92.31 92 VAL A O 1
ATOM 728 N N . GLU A 1 93 ? -17.361 -3.883 7.754 1.00 91.50 93 GLU A N 1
ATOM 729 C CA . GLU A 1 93 ? -18.674 -4.154 8.328 1.00 91.50 93 GLU A CA 1
ATOM 730 C C . GLU A 1 93 ? -19.120 -2.948 9.169 1.00 91.50 93 GLU A C 1
ATOM 732 O O . GLU A 1 93 ? -18.470 -2.523 10.134 1.00 91.50 93 GLU A O 1
ATOM 737 N N . LEU A 1 94 ? -20.250 -2.366 8.778 1.00 87.44 94 LEU A N 1
ATOM 738 C CA . LEU A 1 94 ? -20.873 -1.258 9.488 1.00 87.44 94 LEU A CA 1
ATOM 739 C C . LEU A 1 94 ? -21.722 -1.778 10.662 1.00 87.44 94 LEU A C 1
ATOM 741 O O . LEU A 1 94 ? -22.218 -2.902 10.617 1.00 87.44 94 LEU A O 1
ATOM 745 N N . PRO A 1 95 ? -22.023 -0.945 11.678 1.00 81.94 95 PRO A N 1
ATOM 746 C CA . PRO A 1 95 ? -22.822 -1.350 12.846 1.00 81.94 95 PRO A CA 1
ATOM 747 C C . PRO A 1 95 ? -24.215 -1.934 12.532 1.00 81.94 95 PRO A C 1
ATOM 749 O O . PRO A 1 95 ? -24.843 -2.544 13.397 1.00 81.94 95 PRO A O 1
ATOM 752 N N . GLY A 1 96 ? -24.724 -1.722 11.312 1.00 84.56 96 GLY A N 1
ATOM 753 C CA . GLY A 1 96 ? -25.972 -2.300 10.806 1.00 84.56 96 GLY A CA 1
ATOM 754 C C . GLY A 1 96 ? -25.854 -3.723 10.236 1.00 84.56 96 GLY A C 1
ATOM 755 O O . GLY A 1 96 ? -26.881 -4.282 9.854 1.00 84.56 96 GLY A O 1
ATOM 756 N N . GLY A 1 97 ? -24.647 -4.300 10.181 1.00 84.69 97 GLY A N 1
ATOM 757 C CA . GLY A 1 97 ? -24.353 -5.600 9.563 1.00 84.69 97 GLY A CA 1
ATOM 758 C C . GLY A 1 97 ? -24.255 -5.560 8.034 1.00 84.69 97 GLY A C 1
ATOM 759 O O . GLY A 1 97 ? -24.367 -6.593 7.382 1.00 84.69 97 GLY A O 1
ATOM 760 N N . GLU A 1 98 ? -24.129 -4.367 7.452 1.00 90.00 98 GLU A N 1
ATOM 761 C CA . GLU A 1 98 ? -23.872 -4.180 6.024 1.00 90.00 98 GLU A CA 1
ATOM 762 C C . GLU A 1 98 ? -22.360 -4.102 5.773 1.00 90.00 98 GLU A C 1
ATOM 764 O O . GLU A 1 98 ? -21.647 -3.409 6.499 1.00 90.00 98 GLU A O 1
ATOM 769 N N . GLU A 1 99 ? -21.881 -4.808 4.749 1.00 92.25 99 GLU A N 1
ATOM 770 C CA . GLU A 1 99 ? -20.482 -4.768 4.319 1.00 92.25 99 GLU A CA 1
ATOM 771 C C . GLU A 1 99 ? -20.308 -3.770 3.172 1.00 92.25 99 GLU A C 1
ATOM 773 O O . GLU A 1 99 ? -21.072 -3.769 2.199 1.00 92.25 99 GLU A O 1
ATOM 778 N N . LEU A 1 100 ? -19.287 -2.923 3.280 1.00 93.00 100 LEU A N 1
ATOM 779 C CA . LEU A 1 100 ? -18.925 -1.933 2.276 1.00 93.00 100 LEU A CA 1
ATOM 780 C C . LEU A 1 100 ? -17.464 -2.109 1.867 1.00 93.00 100 LEU A C 1
ATOM 782 O O . LEU A 1 100 ? -16.567 -2.020 2.701 1.00 93.00 100 LEU A O 1
ATOM 786 N N . THR A 1 101 ? -17.224 -2.268 0.566 1.00 94.69 101 THR A N 1
ATOM 787 C CA . THR A 1 101 ? -15.876 -2.169 0.000 1.00 94.69 101 THR A CA 1
ATOM 788 C C . THR A 1 101 ? -15.517 -0.704 -0.221 1.00 94.69 101 THR A C 1
ATOM 790 O O . THR A 1 101 ? -16.195 0.009 -0.966 1.00 94.69 101 THR A O 1
ATOM 793 N N . VAL A 1 102 ? -14.443 -0.258 0.421 1.00 92.75 102 VAL A N 1
ATOM 794 C CA . VAL A 1 102 ? -13.923 1.105 0.356 1.00 92.75 102 VAL A CA 1
ATOM 795 C C . VAL A 1 102 ? -12.583 1.080 -0.382 1.00 92.75 102 VAL A C 1
ATOM 797 O O . VAL A 1 102 ? -11.646 0.451 0.113 1.00 92.75 102 VAL A O 1
ATOM 800 N N . PRO A 1 103 ? -12.456 1.748 -1.545 1.00 94.12 103 PRO A N 1
ATOM 801 C CA . PRO A 1 103 ? -11.152 1.943 -2.164 1.00 94.12 103 PRO A CA 1
ATOM 802 C C . PRO A 1 103 ? -10.303 2.843 -1.264 1.00 94.12 103 PRO A C 1
ATOM 804 O O . PRO A 1 103 ? -10.763 3.881 -0.782 1.00 94.12 103 PRO A O 1
ATOM 807 N N . LEU A 1 104 ? -9.060 2.444 -1.023 1.00 91.25 104 LEU A N 1
ATOM 808 C CA . LEU A 1 104 ? -8.121 3.193 -0.196 1.00 91.25 104 LEU A CA 1
ATOM 809 C C . LEU A 1 104 ? -7.187 3.999 -1.100 1.00 91.25 104 LEU A C 1
ATOM 811 O O . LEU A 1 104 ? -5.969 3.887 -1.010 1.00 91.25 104 LEU A O 1
ATOM 815 N N . ASP A 1 105 ? -7.765 4.834 -1.971 1.00 90.19 105 ASP A N 1
ATOM 816 C CA . ASP A 1 105 ? -7.023 5.576 -3.002 1.00 90.19 105 ASP A CA 1
ATOM 817 C C . ASP A 1 105 ? -5.874 6.408 -2.411 1.00 90.19 105 ASP A C 1
ATOM 819 O O . ASP A 1 105 ? -4.811 6.532 -3.013 1.00 90.19 105 ASP A O 1
ATOM 823 N N . ALA A 1 106 ? -6.071 6.947 -1.203 1.00 86.81 106 ALA A N 1
ATOM 824 C CA . ALA A 1 106 ? -5.073 7.735 -0.482 1.00 86.81 106 ALA A CA 1
ATOM 825 C C . ALA A 1 106 ? -3.864 6.919 0.011 1.00 86.81 106 ALA A C 1
ATOM 827 O O . ALA A 1 106 ? -2.846 7.511 0.363 1.00 86.81 106 ALA A O 1
ATOM 828 N N . LEU A 1 107 ? -3.989 5.592 0.064 1.00 86.81 107 LEU A N 1
ATOM 829 C CA . LEU A 1 107 ? -2.920 4.662 0.424 1.00 86.81 107 LEU A CA 1
ATOM 830 C C . LEU A 1 107 ? -2.242 4.058 -0.807 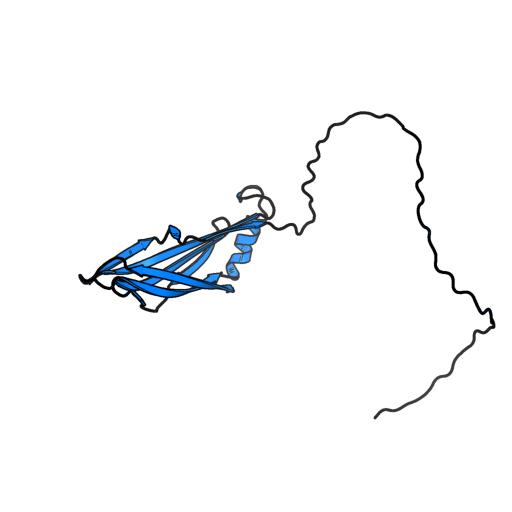1.00 86.81 107 LEU A C 1
ATOM 832 O O . LEU A 1 107 ? -1.299 3.292 -0.643 1.00 86.81 107 LEU A O 1
ATOM 836 N N . THR A 1 108 ? -2.704 4.390 -2.019 1.00 90.88 108 THR A N 1
ATOM 837 C CA . THR A 1 108 ? -2.066 3.927 -3.256 1.00 90.88 108 THR A CA 1
ATOM 838 C C . THR A 1 108 ? -0.591 4.305 -3.233 1.00 90.88 108 THR A C 1
ATOM 840 O O . THR A 1 108 ? -0.246 5.478 -3.073 1.00 90.88 108 THR A O 1
ATOM 843 N N . TYR A 1 109 ? 0.272 3.308 -3.392 1.00 91.12 109 TYR A N 1
ATOM 844 C CA . TYR A 1 109 ? 1.711 3.508 -3.456 1.00 91.12 109 TYR A CA 1
ATOM 845 C C . TYR A 1 109 ? 2.151 3.526 -4.913 1.00 91.12 109 TYR A C 1
ATOM 847 O O . TYR A 1 109 ? 1.832 2.598 -5.654 1.00 91.12 109 TYR A O 1
ATOM 855 N N . GLU A 1 110 ? 2.878 4.563 -5.317 1.00 94.44 110 GLU A N 1
ATOM 856 C CA . GLU A 1 110 ? 3.434 4.694 -6.663 1.00 94.44 110 GLU A CA 1
ATOM 857 C C . GLU A 1 110 ? 4.924 5.021 -6.564 1.00 94.44 110 GLU A C 1
ATOM 859 O O . GLU A 1 110 ? 5.314 5.970 -5.881 1.00 94.44 110 GLU A O 1
ATOM 864 N N . GLU A 1 111 ? 5.756 4.238 -7.246 1.00 93.56 111 GLU A N 1
ATOM 865 C CA . GLU A 1 111 ? 7.203 4.428 -7.294 1.00 93.56 111 GLU A CA 1
ATOM 866 C C . GLU A 1 111 ? 7.712 4.220 -8.719 1.00 93.56 111 GLU A C 1
ATOM 868 O O . GLU A 1 111 ? 7.453 3.188 -9.337 1.00 93.56 111 GLU A O 1
ATOM 873 N N . THR A 1 112 ? 8.474 5.186 -9.227 1.00 96.00 112 THR A N 1
ATOM 874 C CA . THR A 1 112 ? 9.195 5.035 -10.492 1.00 96.00 112 THR A CA 1
ATOM 875 C C . THR A 1 112 ? 10.614 4.553 -10.205 1.00 96.00 112 THR A C 1
ATOM 877 O O . THR A 1 112 ? 11.387 5.221 -9.517 1.00 96.00 112 THR A O 1
ATOM 880 N N . VAL A 1 113 ? 10.957 3.391 -10.753 1.00 93.19 113 VAL A N 1
ATOM 881 C CA . VAL A 1 113 ? 12.267 2.751 -10.663 1.00 93.19 113 VAL A CA 1
ATOM 882 C C . VAL A 1 113 ? 12.972 2.877 -12.009 1.00 93.19 113 VAL A C 1
ATOM 884 O O . VAL A 1 113 ? 12.518 2.332 -13.016 1.00 93.19 113 VAL A O 1
ATOM 887 N N . GLU A 1 114 ? 14.111 3.561 -12.013 1.00 93.31 114 GLU A N 1
ATOM 888 C CA . GLU A 1 114 ? 14.968 3.732 -13.189 1.00 93.31 114 GLU A CA 1
ATOM 889 C C . GLU A 1 114 ? 16.275 2.962 -12.989 1.00 93.31 114 GLU A C 1
ATOM 891 O O . GLU A 1 114 ? 16.878 3.008 -11.912 1.00 93.31 114 GLU A O 1
ATOM 896 N N . THR A 1 115 ? 16.722 2.246 -14.021 1.00 91.50 115 THR A N 1
ATOM 897 C CA . THR A 1 115 ? 18.023 1.567 -14.008 1.00 91.50 115 THR A CA 1
ATOM 898 C C . THR A 1 115 ? 18.888 2.007 -15.187 1.00 91.50 115 THR A C 1
ATOM 900 O O . THR A 1 115 ? 18.388 2.488 -16.197 1.00 91.50 115 THR A O 1
ATOM 903 N N . ASP A 1 116 ? 20.206 1.883 -15.041 1.00 89.44 116 ASP A N 1
ATOM 904 C CA . ASP A 1 116 ? 21.174 2.121 -16.116 1.00 89.44 116 ASP A CA 1
ATOM 905 C C . ASP A 1 116 ? 22.236 1.022 -16.054 1.00 89.44 116 ASP A C 1
ATOM 907 O O . ASP A 1 116 ? 23.287 1.148 -15.422 1.00 89.44 116 ASP A O 1
ATOM 911 N N . ILE A 1 117 ? 21.878 -0.140 -16.594 1.00 87.38 117 ILE A N 1
ATOM 912 C CA . ILE A 1 117 ? 22.690 -1.359 -16.535 1.00 87.38 117 ILE A CA 1
ATOM 913 C C . ILE A 1 117 ? 23.576 -1.476 -17.778 1.00 87.38 117 ILE A C 1
ATOM 915 O O . ILE A 1 117 ? 24.633 -2.109 -17.726 1.00 87.38 117 ILE A O 1
ATOM 919 N N . PHE A 1 118 ? 23.166 -0.874 -18.893 1.00 84.25 118 PHE A N 1
ATOM 920 C CA . PHE A 1 118 ? 23.884 -0.988 -20.159 1.00 84.25 118 PHE A CA 1
ATOM 921 C C . PHE A 1 118 ? 24.868 0.157 -20.427 1.00 84.25 118 PHE A C 1
ATOM 923 O O . PHE A 1 118 ? 25.563 0.086 -21.441 1.00 84.25 118 PHE A O 1
ATOM 930 N N . ASP A 1 119 ? 24.978 1.153 -19.533 1.00 73.56 119 ASP A N 1
ATOM 931 C CA . ASP A 1 119 ? 25.867 2.321 -19.686 1.00 73.56 119 ASP A CA 1
ATOM 932 C C . ASP A 1 119 ? 25.714 2.957 -21.078 1.00 73.56 119 ASP A C 1
ATOM 934 O O . ASP A 1 119 ? 26.652 3.412 -21.738 1.00 73.56 119 ASP A O 1
ATOM 938 N N . GLU A 1 120 ? 24.474 2.948 -21.559 1.00 70.12 120 GLU A N 1
ATOM 939 C CA . GLU A 1 120 ? 24.038 3.681 -22.732 1.00 70.12 120 GLU A CA 1
ATOM 940 C C . GLU A 1 120 ? 23.708 5.083 -22.254 1.00 70.12 120 GLU A C 1
ATOM 942 O O . GLU A 1 120 ? 22.557 5.513 -22.232 1.00 70.12 120 GLU A O 1
ATOM 947 N N . GLY A 1 121 ? 24.751 5.774 -21.781 1.00 55.94 121 GLY A N 1
ATOM 948 C CA . GLY A 1 121 ? 24.622 7.101 -21.215 1.00 55.94 121 GLY A CA 1
ATOM 949 C C . GLY A 1 121 ? 23.670 7.923 -22.068 1.00 55.94 121 GLY A C 1
ATOM 950 O O . GLY A 1 121 ? 23.677 7.792 -23.295 1.00 55.94 121 GLY A O 1
ATOM 951 N N . LEU A 1 122 ? 22.833 8.743 -21.431 1.00 55.16 122 LEU A N 1
ATOM 952 C CA . LEU A 1 122 ? 22.019 9.750 -22.101 1.00 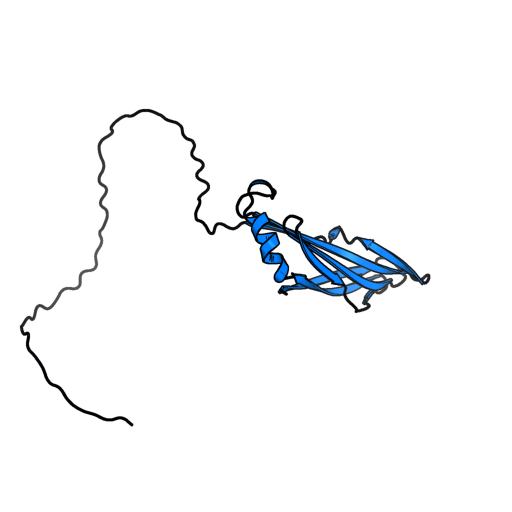55.16 122 LEU A CA 1
ATOM 953 C C . LEU A 1 122 ? 22.965 10.671 -22.884 1.00 55.16 122 LEU A C 1
ATOM 955 O O . LEU A 1 122 ? 23.319 11.771 -22.458 1.00 55.16 122 LEU A O 1
ATOM 959 N N . HIS A 1 123 ? 23.424 10.202 -24.040 1.00 49.03 123 HIS A N 1
ATOM 960 C CA . HIS A 1 123 ? 24.210 10.912 -25.006 1.00 49.03 123 HIS A CA 1
ATOM 961 C C . HIS A 1 123 ? 23.198 11.849 -25.620 1.00 49.03 123 HIS A C 1
ATOM 963 O O . HIS A 1 123 ? 22.636 11.613 -26.688 1.00 49.03 123 HIS A O 1
ATOM 969 N N . GLN A 1 124 ? 22.965 12.949 -24.914 1.00 48.47 124 GLN A N 1
ATOM 970 C CA . GLN A 1 124 ? 22.445 14.164 -25.483 1.00 48.47 124 GLN A CA 1
ATOM 971 C C . GLN A 1 124 ? 23.523 14.656 -26.452 1.00 48.47 124 GLN A C 1
ATOM 973 O O . GLN A 1 124 ? 24.297 15.572 -26.186 1.00 48.47 124 GLN A O 1
ATOM 978 N N . GLY A 1 125 ? 23.615 13.962 -27.586 1.00 42.09 125 GLY A N 1
ATOM 979 C CA . GLY A 1 125 ? 24.320 14.376 -28.770 1.00 42.09 125 GLY A CA 1
ATOM 980 C C . GLY A 1 125 ? 23.602 15.602 -29.291 1.00 42.09 125 GLY A C 1
ATOM 981 O O . GLY A 1 125 ? 22.828 15.531 -30.241 1.00 42.09 125 GLY A O 1
ATOM 982 N N . ASN A 1 126 ? 23.876 16.751 -28.676 1.00 41.59 126 ASN A N 1
ATOM 983 C CA . ASN A 1 126 ? 23.720 18.026 -29.340 1.00 41.59 126 ASN A CA 1
ATOM 984 C C . ASN A 1 126 ? 24.795 18.081 -30.430 1.00 41.59 126 ASN A C 1
ATOM 986 O O . ASN A 1 126 ? 25.867 18.666 -30.267 1.00 41.59 126 ASN A O 1
ATOM 990 N N . GLY A 1 127 ? 24.504 17.398 -31.537 1.00 45.06 127 GLY A N 1
ATOM 991 C CA . GLY A 1 127 ? 25.238 17.469 -32.783 1.00 45.06 127 GLY A CA 1
ATOM 992 C C . GLY A 1 127 ? 25.088 18.855 -33.391 1.00 45.06 127 GLY A C 1
ATOM 993 O O . GLY A 1 127 ? 24.403 19.038 -34.390 1.00 45.06 127 GLY A O 1
ATOM 994 N N . THR A 1 128 ? 25.756 19.847 -32.812 1.00 39.69 128 THR A N 1
ATOM 995 C CA . THR A 1 128 ? 26.195 21.008 -33.574 1.00 39.69 128 THR A CA 1
ATOM 996 C C . THR A 1 128 ? 27.461 20.603 -34.304 1.00 39.69 128 THR A C 1
ATOM 998 O O . THR A 1 128 ? 28.563 20.672 -33.764 1.00 39.69 128 THR A O 1
ATOM 1001 N N . SER A 1 129 ? 27.296 20.156 -35.548 1.00 48.47 129 SER A N 1
ATOM 1002 C CA . SER A 1 129 ? 28.375 20.194 -36.526 1.00 48.47 129 SER A CA 1
ATOM 1003 C C . SER A 1 129 ? 28.832 21.647 -36.661 1.00 48.47 129 SER A C 1
ATOM 1005 O O . SER A 1 129 ? 28.122 22.473 -37.231 1.00 48.47 129 SER A O 1
ATOM 1007 N N . ALA A 1 130 ? 30.004 21.965 -36.122 1.00 41.75 130 ALA A N 1
ATOM 1008 C CA . ALA A 1 130 ? 30.740 23.163 -36.480 1.00 41.75 130 ALA A CA 1
ATOM 1009 C C . ALA A 1 130 ? 32.171 22.754 -36.828 1.00 41.75 130 ALA A C 1
ATOM 1011 O O . ALA A 1 130 ? 32.904 22.173 -36.032 1.00 41.75 130 ALA A O 1
ATOM 1012 N N . ASP A 1 131 ? 32.456 23.019 -38.092 1.00 42.28 131 ASP A N 1
ATOM 1013 C CA . ASP A 1 131 ? 33.702 22.931 -38.829 1.00 42.28 131 ASP A CA 1
ATOM 1014 C C . ASP A 1 131 ? 34.883 23.634 -38.130 1.00 42.28 131 ASP A C 1
ATOM 1016 O O . ASP A 1 131 ? 34.712 24.476 -37.249 1.00 42.28 131 ASP A O 1
ATOM 1020 N N . GLY A 1 132 ? 36.088 23.218 -38.518 1.00 44.06 132 GLY A N 1
ATOM 1021 C CA . GLY A 1 132 ? 37.313 23.266 -37.725 1.00 44.06 132 GLY A CA 1
ATOM 1022 C C . GLY A 1 132 ? 37.891 24.639 -37.378 1.00 44.06 132 GLY A C 1
ATOM 1023 O O . GLY A 1 132 ? 37.655 25.650 -38.032 1.00 44.06 132 GLY A O 1
ATOM 1024 N N . THR A 1 133 ? 38.781 24.635 -36.383 1.00 36.50 133 THR A N 1
ATOM 1025 C CA . THR A 1 133 ? 39.978 25.488 -36.332 1.00 36.50 133 THR A CA 1
ATOM 1026 C C . THR A 1 133 ? 40.976 24.887 -35.345 1.00 36.50 133 THR A C 1
ATOM 1028 O O . THR A 1 133 ? 40.681 24.688 -34.171 1.00 36.50 133 THR A O 1
ATOM 1031 N N . SER A 1 134 ? 42.168 24.595 -35.860 1.00 49.47 134 SER A N 1
ATOM 1032 C CA . SER A 1 134 ? 43.369 24.244 -35.110 1.00 49.47 134 SER A CA 1
ATOM 1033 C C . SER A 1 134 ? 43.718 25.325 -34.082 1.00 49.47 134 SER A C 1
ATOM 1035 O O . SER A 1 134 ? 43.749 26.508 -34.421 1.00 49.47 134 SER A O 1
ATOM 1037 N N . GLY A 1 135 ? 44.045 24.919 -32.856 1.00 35.12 135 GLY A N 1
ATOM 1038 C CA . GLY A 1 135 ? 44.495 25.808 -31.788 1.00 35.12 135 GLY A CA 1
ATOM 1039 C C . GLY A 1 135 ? 45.462 25.084 -30.860 1.00 35.12 135 GLY A C 1
ATOM 1040 O O . GLY A 1 135 ? 45.069 24.223 -30.087 1.00 35.12 135 GLY A O 1
ATOM 1041 N N . ASP A 1 136 ? 46.728 25.431 -31.033 1.00 41.91 136 ASP A N 1
ATOM 1042 C CA . ASP A 1 136 ? 47.922 25.068 -30.278 1.00 41.91 136 ASP A CA 1
ATOM 1043 C C . ASP A 1 136 ? 47.842 25.377 -28.768 1.00 41.91 136 ASP A C 1
ATOM 1045 O O . ASP A 1 136 ? 47.253 26.379 -28.364 1.00 41.91 136 ASP A O 1
ATOM 1049 N N . GLY A 1 137 ? 48.546 24.558 -27.976 1.00 38.62 137 GLY A N 1
ATOM 1050 C CA . GLY A 1 137 ? 49.277 25.026 -26.796 1.00 38.62 137 GLY A CA 1
ATOM 1051 C C . GLY A 1 137 ? 48.675 24.736 -25.417 1.00 38.62 137 GLY A C 1
ATOM 1052 O O . GLY A 1 137 ? 47.700 25.357 -25.007 1.00 38.62 137 GLY A O 1
ATOM 1053 N N . GLY A 1 138 ? 49.376 23.906 -24.633 1.00 33.56 138 GLY A N 1
ATOM 1054 C CA . GLY A 1 138 ? 49.361 24.037 -23.171 1.00 33.56 138 GLY A CA 1
ATOM 1055 C C . GLY A 1 138 ? 49.525 22.743 -22.381 1.00 33.56 138 GLY A C 1
ATOM 1056 O O . GLY A 1 138 ? 48.545 22.219 -21.868 1.00 33.56 138 GLY A O 1
ATOM 1057 N N . SER A 1 139 ? 50.766 22.270 -22.232 1.00 47.91 139 SER A N 1
ATOM 1058 C CA . SER A 1 139 ? 51.149 21.315 -21.180 1.00 47.91 139 SER A CA 1
ATOM 1059 C C . SER A 1 139 ? 50.903 21.948 -19.808 1.00 47.91 139 SER A C 1
ATOM 1061 O O . SER A 1 139 ? 51.362 23.067 -19.571 1.00 47.91 139 SER A O 1
ATOM 1063 N N . THR A 1 140 ? 50.252 21.234 -18.893 1.00 38.53 140 THR A N 1
ATOM 1064 C CA . THR A 1 140 ? 50.380 21.502 -17.455 1.00 38.53 140 THR A CA 1
ATOM 1065 C C . THR A 1 140 ? 50.646 20.195 -16.736 1.00 38.53 140 THR A C 1
ATOM 1067 O O . THR A 1 140 ? 49.735 19.524 -16.256 1.00 38.53 140 THR A O 1
ATOM 1070 N N . ASP A 1 141 ? 51.929 19.855 -16.682 1.00 44.31 141 ASP A N 1
ATOM 1071 C CA . ASP A 1 141 ? 52.491 19.019 -15.636 1.00 44.31 141 ASP A CA 1
ATOM 1072 C C . ASP A 1 141 ? 52.273 19.707 -14.278 1.00 44.31 141 ASP A C 1
ATOM 1074 O O . ASP A 1 141 ? 52.543 20.901 -14.111 1.00 44.31 141 ASP A O 1
ATOM 1078 N N . SER A 1 142 ? 51.785 18.960 -13.292 1.00 41.28 142 SER A N 1
ATOM 1079 C CA . SER A 1 142 ? 51.939 19.288 -11.872 1.00 41.28 142 SER A CA 1
ATOM 1080 C C . SER A 1 142 ? 51.846 18.011 -11.050 1.00 41.28 142 SER A C 1
ATOM 1082 O O . SER A 1 142 ? 50.836 17.715 -10.422 1.00 41.28 142 SER A O 1
ATOM 1084 N N . GLU A 1 143 ? 52.948 17.269 -11.055 1.00 49.22 143 GLU A N 1
ATOM 1085 C CA . GLU A 1 143 ? 53.362 16.478 -9.902 1.00 49.22 143 GLU A CA 1
ATOM 1086 C C . GLU A 1 143 ? 54.412 17.281 -9.124 1.00 49.22 143 GLU A C 1
ATOM 1088 O O . GLU A 1 143 ? 55.323 17.857 -9.724 1.00 49.22 143 GLU A O 1
ATOM 1093 N N . GLY A 1 144 ? 54.314 17.296 -7.791 1.00 34.94 144 GLY A N 1
ATOM 1094 C CA . GLY A 1 144 ? 55.477 17.581 -6.951 1.00 34.94 144 GLY A CA 1
ATOM 1095 C C . GLY A 1 144 ? 55.199 18.261 -5.614 1.00 34.94 144 GLY A C 1
ATOM 1096 O O . GLY A 1 144 ? 55.055 19.480 -5.553 1.00 34.94 144 GLY A O 1
ATOM 1097 N N . SER A 1 145 ? 55.252 17.477 -4.535 1.00 40.59 145 SER A N 1
ATOM 1098 C CA . SER A 1 145 ? 56.156 17.675 -3.378 1.00 40.59 145 SER A CA 1
ATOM 1099 C C . SER A 1 145 ? 56.008 16.447 -2.461 1.00 40.59 145 SER A C 1
ATOM 1101 O O . SER A 1 145 ? 54.938 16.228 -1.910 1.00 40.59 145 SER A O 1
ATOM 1103 N N . THR A 1 146 ? 56.894 15.452 -2.578 1.00 41.47 146 THR A N 1
ATOM 1104 C CA . THR A 1 146 ? 58.144 15.250 -1.806 1.00 41.47 146 THR A CA 1
ATOM 1105 C C . THR A 1 146 ? 57.911 14.868 -0.348 1.00 41.47 146 THR A C 1
ATOM 1107 O O . THR A 1 146 ? 57.548 15.726 0.445 1.00 41.47 146 THR A O 1
ATOM 1110 N N . ASP A 1 147 ? 58.281 13.638 0.002 1.00 38.28 147 ASP A N 1
ATOM 1111 C CA . ASP A 1 147 ? 59.176 13.423 1.136 1.00 38.28 147 ASP A CA 1
ATOM 1112 C C . ASP A 1 147 ? 60.183 12.328 0.770 1.00 38.28 147 ASP A C 1
ATOM 1114 O O . ASP A 1 147 ? 59.836 11.240 0.308 1.00 38.28 147 ASP A O 1
ATOM 1118 N N . SER A 1 148 ? 61.448 12.713 0.886 1.00 42.94 148 SER A N 1
ATOM 1119 C CA . SER A 1 148 ? 62.629 11.898 0.659 1.00 42.94 148 SER A CA 1
ATOM 1120 C C . SER A 1 148 ? 63.016 11.248 1.976 1.00 42.94 148 SER A C 1
ATOM 1122 O O . SER A 1 148 ? 63.245 11.974 2.936 1.00 42.94 148 SER A O 1
ATOM 1124 N N . ASP A 1 149 ? 63.220 9.934 1.986 1.00 44.25 149 ASP A N 1
ATOM 1125 C CA . ASP A 1 149 ? 64.168 9.321 2.911 1.00 44.25 149 ASP A CA 1
ATOM 1126 C C . ASP A 1 149 ? 65.088 8.372 2.138 1.00 44.25 149 ASP A C 1
ATOM 1128 O O . ASP A 1 149 ? 64.691 7.379 1.528 1.00 44.25 149 ASP A O 1
ATOM 1132 N N . ASP A 1 150 ? 66.338 8.810 2.125 1.00 41.56 150 ASP A N 1
ATOM 1133 C CA . ASP A 1 150 ? 67.543 8.209 1.590 1.00 41.56 150 ASP A CA 1
ATOM 1134 C C . ASP A 1 150 ? 68.062 7.127 2.546 1.00 41.56 150 ASP A C 1
ATOM 1136 O O . ASP A 1 150 ? 68.104 7.347 3.754 1.00 41.56 150 ASP A O 1
ATOM 1140 N N . SER A 1 151 ? 68.486 5.985 1.994 1.00 44.38 151 SER A N 1
ATOM 1141 C CA . SER A 1 151 ? 69.776 5.330 2.281 1.00 44.38 151 SER A CA 1
ATOM 1142 C C . SER A 1 151 ? 69.740 3.832 1.955 1.00 44.38 151 SER A C 1
ATOM 1144 O O . SER A 1 151 ? 68.926 3.085 2.494 1.00 44.38 151 SER A O 1
ATOM 1146 N N . GLY A 1 152 ? 70.733 3.372 1.184 1.00 36.47 152 GLY A N 1
ATOM 1147 C CA . GLY A 1 152 ? 71.314 2.042 1.406 1.00 36.47 152 GLY A CA 1
ATOM 1148 C C . GLY A 1 152 ? 71.364 1.089 0.216 1.00 36.47 152 GLY A C 1
ATOM 1149 O O . GLY A 1 152 ? 70.698 0.061 0.220 1.00 36.47 152 GLY A O 1
ATOM 1150 N N . ASP A 1 153 ? 72.221 1.408 -0.752 1.00 44.22 153 ASP A N 1
ATOM 1151 C CA . ASP A 1 153 ? 72.797 0.477 -1.730 1.00 44.22 153 ASP A CA 1
ATOM 1152 C C . ASP A 1 153 ? 73.477 -0.736 -1.055 1.00 44.22 153 ASP A C 1
ATOM 1154 O O . ASP A 1 153 ? 74.118 -0.611 -0.008 1.00 44.22 153 ASP A O 1
ATOM 1158 N N . GLY A 1 154 ? 73.353 -1.910 -1.678 1.00 39.34 154 GLY A N 1
ATOM 1159 C CA . GLY A 1 154 ? 73.959 -3.159 -1.216 1.00 39.34 154 GLY A CA 1
ATOM 1160 C C . GLY A 1 154 ? 73.599 -4.339 -2.116 1.00 39.34 154 GLY A C 1
ATOM 1161 O O . GLY A 1 154 ? 72.754 -5.158 -1.768 1.00 39.34 154 GLY A O 1
ATOM 1162 N N . GLY A 1 155 ? 74.213 -4.404 -3.298 1.00 37.25 155 GLY A N 1
ATOM 1163 C CA . GLY A 1 155 ? 73.993 -5.474 -4.271 1.00 37.25 155 GLY A CA 1
ATOM 1164 C C . GLY A 1 155 ? 74.535 -6.853 -3.867 1.00 37.25 155 GLY A C 1
ATOM 1165 O O . GLY A 1 155 ? 75.444 -6.967 -3.053 1.00 37.25 155 GLY A O 1
ATOM 1166 N N . THR A 1 156 ? 74.014 -7.906 -4.502 1.00 36.34 156 THR A N 1
ATOM 1167 C CA . THR A 1 156 ? 74.763 -8.852 -5.357 1.00 36.34 156 THR A CA 1
ATOM 1168 C C . THR A 1 156 ? 73.886 -10.065 -5.718 1.00 36.34 156 THR A C 1
ATOM 1170 O O . THR A 1 156 ? 73.073 -10.495 -4.912 1.00 36.34 156 THR A O 1
ATOM 1173 N N . THR A 1 157 ? 74.060 -10.541 -6.959 1.00 39.94 157 THR A N 1
ATOM 1174 C CA . THR A 1 157 ? 73.979 -11.917 -7.524 1.00 39.94 157 THR A CA 1
ATOM 1175 C C . THR A 1 157 ? 73.374 -13.042 -6.647 1.00 39.94 157 THR A C 1
ATOM 1177 O O . THR A 1 157 ? 73.642 -13.130 -5.460 1.00 39.94 157 THR A O 1
ATOM 1180 N N . THR A 1 158 ? 72.616 -14.030 -7.134 1.00 40.06 158 THR A N 1
ATOM 1181 C CA . THR A 1 158 ? 72.834 -14.890 -8.308 1.00 40.06 158 THR A CA 1
ATOM 1182 C C . THR A 1 158 ? 71.601 -15.781 -8.507 1.00 40.06 158 THR A C 1
ATOM 1184 O O . THR A 1 158 ? 70.892 -16.105 -7.559 1.00 40.06 158 THR A O 1
ATOM 1187 N N . ASP A 1 159 ? 71.413 -16.153 -9.763 1.00 43.91 159 ASP A N 1
ATOM 1188 C CA . ASP A 1 159 ? 70.672 -17.285 -10.319 1.00 43.91 159 ASP A CA 1
ATOM 1189 C C . ASP A 1 159 ? 71.141 -18.667 -9.784 1.00 43.91 159 ASP A C 1
ATOM 1191 O O . ASP A 1 159 ? 72.202 -18.745 -9.161 1.00 43.91 159 ASP A O 1
ATOM 1195 N N . ASP A 1 160 ? 70.386 -19.724 -10.137 1.00 41.53 160 ASP A N 1
ATOM 1196 C CA . ASP A 1 160 ? 70.583 -21.178 -9.884 1.00 41.53 160 ASP A CA 1
ATOM 1197 C C . ASP A 1 160 ? 69.964 -21.688 -8.558 1.00 41.53 160 ASP A C 1
ATOM 1199 O O . ASP A 1 160 ? 70.180 -21.119 -7.496 1.00 41.53 160 ASP A O 1
ATOM 1203 N N . GLY A 1 161 ? 69.147 -22.738 -8.463 1.00 36.97 161 GLY A N 1
ATOM 1204 C CA . GLY A 1 161 ? 68.845 -23.873 -9.329 1.00 36.97 161 GLY A CA 1
ATOM 1205 C C . GLY A 1 161 ? 68.499 -25.066 -8.410 1.00 36.97 161 GLY A C 1
ATOM 1206 O O . GLY A 1 161 ? 69.177 -25.277 -7.413 1.00 36.97 161 GLY A O 1
ATOM 1207 N N . SER A 1 162 ? 67.410 -25.784 -8.717 1.00 45.22 162 SER A N 1
ATOM 1208 C CA . SER A 1 162 ? 66.961 -27.120 -8.249 1.00 45.22 162 SER A CA 1
ATOM 1209 C C . SER A 1 162 ? 67.267 -27.657 -6.833 1.00 45.22 162 SER A C 1
ATOM 1211 O O . SER A 1 162 ? 68.410 -27.847 -6.430 1.00 45.22 162 SER A O 1
ATOM 1213 N N . GLY A 1 163 ? 66.209 -28.163 -6.189 1.00 38.47 163 GLY A N 1
ATOM 1214 C CA . GLY A 1 163 ? 66.290 -29.172 -5.133 1.00 38.47 163 GLY A CA 1
ATOM 1215 C C . GLY A 1 163 ? 64.908 -29.714 -4.769 1.00 38.47 163 GLY A C 1
ATOM 1216 O O . GLY A 1 163 ? 64.170 -29.066 -4.035 1.00 38.47 163 GLY A O 1
ATOM 1217 N N . ASP A 1 164 ? 64.562 -30.866 -5.341 1.00 46.81 164 ASP A N 1
ATOM 1218 C CA . ASP A 1 164 ? 63.419 -31.712 -4.998 1.00 46.81 164 ASP A CA 1
ATOM 1219 C C . ASP A 1 164 ? 63.360 -32.105 -3.504 1.00 46.81 164 ASP A C 1
ATOM 1221 O O . ASP A 1 164 ? 64.368 -32.082 -2.796 1.00 46.81 164 ASP A O 1
ATOM 1225 N N . ASP A 1 165 ? 62.180 -32.617 -3.132 1.00 44.75 165 ASP A N 1
ATOM 1226 C CA . ASP A 1 165 ? 61.967 -33.769 -2.236 1.00 44.75 165 ASP A CA 1
ATOM 1227 C C . ASP A 1 165 ? 61.383 -33.506 -0.827 1.00 44.75 165 ASP A C 1
ATOM 1229 O O . ASP A 1 165 ? 61.935 -32.810 0.022 1.00 44.75 165 ASP A O 1
ATOM 1233 N N . ASP A 1 166 ? 60.249 -34.181 -0.625 1.00 47.62 166 ASP A N 1
ATOM 1234 C CA . ASP A 1 166 ? 59.738 -34.791 0.602 1.00 47.62 166 ASP A CA 1
ATOM 1235 C C . ASP A 1 166 ? 59.166 -33.962 1.770 1.00 47.62 166 ASP A C 1
ATOM 1237 O O . ASP A 1 166 ? 59.843 -33.529 2.696 1.00 47.62 166 ASP A O 1
ATOM 1241 N N . GLY A 1 167 ? 57.829 -34.002 1.853 1.00 41.38 167 GLY A N 1
ATOM 1242 C CA . GLY A 1 167 ? 57.237 -34.937 2.816 1.00 41.38 167 GLY A CA 1
ATOM 1243 C C . GLY A 1 167 ? 56.615 -34.370 4.100 1.00 41.38 167 GLY A C 1
ATOM 1244 O O . GLY A 1 167 ? 57.290 -33.848 4.976 1.00 41.38 167 GLY A O 1
ATOM 1245 N N . LEU A 1 168 ? 55.328 -34.714 4.251 1.00 43.59 168 LEU A N 1
ATOM 1246 C CA . LEU A 1 168 ? 54.635 -35.095 5.495 1.00 43.59 168 LEU A CA 1
ATOM 1247 C C . LEU A 1 168 ? 54.025 -34.004 6.405 1.00 43.59 168 LEU A C 1
ATOM 1249 O O . LEU A 1 168 ? 54.651 -33.441 7.296 1.00 43.59 168 LEU A O 1
ATOM 1253 N N . LEU A 1 169 ? 52.702 -33.877 6.227 1.00 50.34 169 LEU A N 1
ATOM 1254 C CA . LEU A 1 169 ? 51.648 -33.833 7.263 1.00 50.34 169 LEU A CA 1
ATOM 1255 C C . LEU A 1 169 ? 51.960 -34.768 8.462 1.00 50.34 169 LEU A C 1
ATOM 1257 O O . LEU A 1 169 ? 52.597 -35.804 8.241 1.00 50.34 169 LEU A O 1
ATOM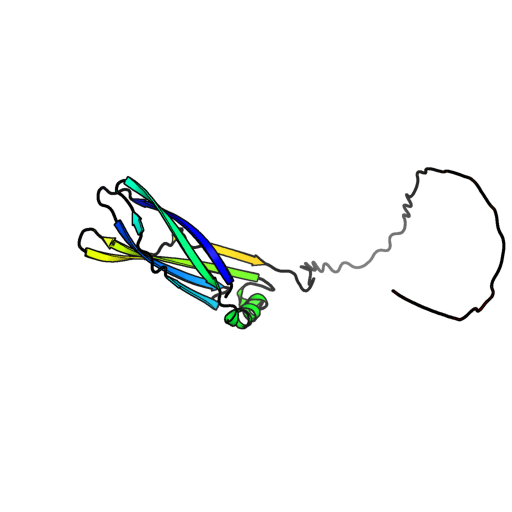 1261 N N . PRO A 1 170 ? 51.492 -34.491 9.699 1.00 58.69 170 PRO A N 1
ATOM 1262 C CA . PRO A 1 170 ? 50.090 -34.184 10.035 1.00 58.69 170 PRO A CA 1
ATOM 1263 C C . PRO A 1 170 ? 49.830 -32.927 10.874 1.00 58.69 170 PRO A C 1
ATOM 1265 O O . PRO A 1 170 ? 50.752 -32.443 11.566 1.00 58.69 170 PRO A O 1
#